Protein AF-K2H0X4-F1 (afdb_monomer_lite)

pLDDT: mean 71.3, std 12.75, range [41.62, 91.06]

Secondary structure (DSSP, 8-state):
------------TTSHHHHHHHHHHHHHHHHHHHHHHHHHHHHHHHHHHHHHHHHHHHHHHHS--TT--S---SS--PPPHHHHHHHHHHTTSS-HHHHHHHHHHHHHHHHHHHHHHHHHHHHHHHHTTTT-HHHHHHHHHHHHHHHHHHHHHHHHHHHHHHHHHHTT-

Sequence (169 aa):
MRFGKDQKLKGNNHLQYNSSCIGIIKLVNRTINHLDNMKRFINFILFAAVGYLSIFAQAFAEVKWDIISADPMWLPTFWTKKEVINWLIQFDRKNSHWFLVKAISEGIKYVWLLAVLSLTIWWIMYMTSYWTDDKTKKAKNVILYSIIWVVISIGAFALVEIVNNINLN

Structure (mmCIF, N/CA/C/O backbone):
data_AF-K2H0X4-F1
#
_entry.id   AF-K2H0X4-F1
#
loop_
_atom_site.group_PDB
_atom_site.id
_atom_site.type_symbol
_atom_site.label_atom_id
_atom_site.label_alt_id
_atom_site.label_comp_id
_atom_site.label_asym_id
_atom_site.label_entity_id
_atom_site.label_seq_id
_atom_site.pdbx_PDB_ins_code
_atom_site.Cartn_x
_atom_site.Cartn_y
_atom_site.Cartn_z
_atom_site.occupancy
_atom_site.B_iso_or_equiv
_atom_site.auth_seq_id
_atom_site.auth_comp_id
_atom_site.auth_asym_id
_atom_site.auth_atom_id
_atom_site.pdbx_PDB_model_num
ATOM 1 N N . MET A 1 1 ? -79.476 46.928 -28.775 1.00 42.66 1 MET A N 1
ATOM 2 C CA . MET A 1 1 ? -78.126 47.349 -28.341 1.00 42.66 1 MET A CA 1
ATOM 3 C C . MET A 1 1 ? -77.720 46.522 -27.125 1.00 42.66 1 MET A C 1
ATOM 5 O O . MET A 1 1 ? -78.261 46.739 -26.051 1.00 42.66 1 MET A O 1
ATOM 9 N N . ARG A 1 2 ? -76.842 45.526 -27.291 1.00 43.47 2 ARG A N 1
ATOM 10 C CA . ARG A 1 2 ? -76.171 44.826 -26.183 1.00 43.47 2 ARG A CA 1
ATOM 11 C C . ARG A 1 2 ? -74.673 44.984 -26.404 1.00 43.47 2 ARG A C 1
ATOM 13 O O . ARG A 1 2 ? -74.100 44.308 -27.245 1.00 43.47 2 ARG A O 1
ATOM 20 N N . PHE A 1 3 ? -74.087 45.927 -25.681 1.00 63.75 3 PHE A N 1
ATOM 21 C CA . PHE A 1 3 ? -72.647 46.042 -25.496 1.00 63.75 3 PHE A CA 1
ATOM 22 C C . PHE A 1 3 ? -72.321 45.390 -24.159 1.00 63.75 3 PHE A C 1
ATOM 24 O O . PHE A 1 3 ? -72.926 45.752 -23.149 1.00 63.75 3 PHE A O 1
ATOM 31 N N . GLY A 1 4 ? -71.384 44.445 -24.123 1.00 59.50 4 GLY A N 1
ATOM 32 C CA . GLY A 1 4 ? -70.971 43.917 -22.832 1.00 59.50 4 GLY A CA 1
ATOM 33 C C . GLY A 1 4 ? -69.967 42.776 -22.838 1.00 59.50 4 GLY A C 1
ATOM 34 O O . GLY A 1 4 ? -70.367 41.633 -22.682 1.00 59.50 4 GLY A O 1
ATOM 35 N N . LYS A 1 5 ? -68.690 43.177 -22.781 1.00 55.38 5 LYS A N 1
ATOM 36 C CA . LYS A 1 5 ? -67.618 42.578 -21.963 1.00 55.38 5 LYS A CA 1
ATOM 37 C C . LYS A 1 5 ? -66.870 41.361 -22.524 1.00 55.38 5 LYS A C 1
ATOM 39 O O . LYS A 1 5 ? -66.923 40.281 -21.950 1.00 55.38 5 LYS A O 1
ATOM 44 N N . ASP A 1 6 ? -65.988 41.641 -23.483 1.00 58.34 6 ASP A N 1
ATOM 45 C CA . ASP A 1 6 ? -64.827 40.805 -23.813 1.00 58.34 6 ASP A CA 1
ATOM 46 C C . ASP A 1 6 ? -63.525 41.514 -23.403 1.00 58.34 6 ASP A C 1
ATOM 48 O O . ASP A 1 6 ? -62.888 42.207 -24.191 1.00 58.34 6 ASP A O 1
ATOM 52 N N . GLN A 1 7 ? -63.127 41.374 -22.139 1.00 57.19 7 GLN A N 1
ATOM 53 C CA . GLN A 1 7 ? -61.772 41.693 -21.665 1.00 57.19 7 GLN A CA 1
ATOM 54 C C . GLN A 1 7 ? -61.396 40.644 -20.612 1.00 57.19 7 GLN A C 1
ATOM 56 O O . GLN A 1 7 ? -61.365 40.908 -19.410 1.00 57.19 7 GLN A O 1
ATOM 61 N N . LYS A 1 8 ? -61.184 39.404 -21.065 1.00 60.81 8 LYS A N 1
ATOM 62 C CA . LYS A 1 8 ? -60.672 38.314 -20.231 1.00 60.81 8 LYS A CA 1
ATOM 63 C C . LYS A 1 8 ? -59.237 38.004 -20.656 1.00 60.81 8 LYS A C 1
ATOM 65 O O . LYS A 1 8 ? -58.984 37.707 -21.816 1.00 60.81 8 LYS A O 1
ATOM 70 N N . LEU A 1 9 ? -58.362 37.971 -19.651 1.00 58.97 9 LEU A N 1
ATOM 71 C CA . LEU A 1 9 ? -57.078 37.262 -19.619 1.00 58.97 9 LEU A CA 1
ATOM 72 C C . LEU A 1 9 ? -55.904 37.930 -20.347 1.00 58.97 9 LEU A C 1
ATOM 74 O O . LEU A 1 9 ? -55.438 37.473 -21.386 1.00 58.97 9 LEU A O 1
ATOM 78 N N . LYS A 1 10 ? -55.307 38.932 -19.697 1.00 57.97 10 LYS A N 1
ATOM 79 C CA . LYS A 1 10 ? -53.889 39.237 -19.907 1.00 57.97 10 LYS A CA 1
ATOM 80 C C . LYS A 1 10 ? -53.233 39.609 -18.581 1.00 57.97 10 LYS A C 1
ATOM 82 O O . LYS A 1 10 ? -53.158 40.774 -18.219 1.00 57.97 10 LYS A O 1
ATOM 87 N N . GLY A 1 11 ? -52.787 38.607 -17.830 1.00 64.44 11 GLY A N 1
ATOM 88 C CA . GLY A 1 11 ? -52.009 38.860 -16.621 1.00 64.44 11 GLY A CA 1
ATOM 89 C C . GLY A 1 11 ? -51.785 37.615 -15.780 1.00 64.44 11 GLY A C 1
ATOM 90 O O . GLY A 1 11 ? -52.674 37.254 -15.021 1.00 64.44 11 GLY A O 1
ATOM 91 N N . ASN A 1 12 ? -50.617 36.976 -15.944 1.00 60.25 12 ASN A N 1
ATOM 92 C CA . ASN A 1 12 ? -49.742 36.499 -14.848 1.00 60.25 12 ASN A CA 1
ATOM 93 C C . ASN A 1 12 ? -48.643 35.494 -15.261 1.00 60.25 12 ASN A C 1
ATOM 95 O O . ASN A 1 12 ? -48.219 34.663 -14.464 1.00 60.25 12 ASN A O 1
ATOM 99 N N . ASN A 1 13 ? -48.074 35.602 -16.464 1.00 56.62 13 ASN A N 1
ATOM 100 C CA . ASN A 1 13 ? -46.967 34.715 -16.861 1.00 56.62 13 ASN A CA 1
ATOM 101 C C . ASN A 1 13 ? -45.606 35.121 -16.246 1.00 56.62 13 ASN A C 1
ATOM 103 O O . ASN A 1 13 ? -44.640 34.371 -16.337 1.00 56.62 13 ASN A O 1
ATOM 107 N N . HIS A 1 14 ? -45.510 36.283 -15.586 1.00 56.03 14 HIS A N 1
ATOM 108 C CA . HIS A 1 14 ? -44.249 36.779 -15.015 1.00 56.03 14 HIS A CA 1
ATOM 109 C C . HIS A 1 14 ? -43.891 36.194 -13.638 1.00 56.03 14 HIS A C 1
ATOM 111 O O . HIS A 1 14 ? -42.733 36.274 -13.236 1.00 56.03 14 HIS A O 1
ATOM 117 N N . LEU A 1 15 ? -44.835 35.572 -12.921 1.00 55.59 15 LEU A N 1
ATOM 118 C CA . LEU A 1 15 ? -44.575 35.028 -11.577 1.00 55.59 15 LEU A CA 1
ATOM 119 C C . LEU A 1 15 ? -44.040 33.588 -11.584 1.00 55.59 15 LEU A C 1
ATOM 121 O O . LEU A 1 15 ? -43.454 33.152 -10.595 1.00 55.59 15 LEU A O 1
ATOM 125 N N . GLN A 1 16 ? -44.172 32.856 -12.695 1.00 57.22 16 GLN A N 1
ATOM 126 C CA . GLN A 1 16 ? -43.725 31.461 -12.767 1.00 57.22 16 GLN A CA 1
ATOM 127 C C . GLN A 1 16 ? -42.200 31.328 -12.939 1.00 57.22 16 GLN A C 1
ATOM 129 O O . GLN A 1 16 ? -41.599 30.389 -12.419 1.00 57.22 16 GLN A O 1
ATOM 134 N N . TYR A 1 17 ? -41.549 32.307 -13.576 1.00 56.47 17 TYR A N 1
ATOM 135 C CA . TYR A 1 17 ? -40.096 32.289 -13.789 1.00 56.47 17 TYR A CA 1
ATOM 136 C C . TYR A 1 17 ? -39.285 32.487 -12.500 1.00 56.47 17 TYR A C 1
ATOM 138 O O . TYR A 1 17 ? -38.168 31.986 -12.394 1.00 56.47 17 TYR A O 1
ATOM 146 N N . ASN A 1 18 ? -39.845 33.153 -11.486 1.00 58.62 18 ASN A N 1
ATOM 147 C CA . ASN A 1 18 ? -39.096 33.478 -10.269 1.00 58.62 18 ASN A CA 1
ATOM 148 C C . ASN A 1 18 ? -38.947 32.272 -9.316 1.00 58.62 18 ASN A C 1
ATOM 150 O O . ASN A 1 18 ? -37.961 32.159 -8.592 1.00 58.62 18 ASN A O 1
ATOM 154 N N . SER A 1 19 ? -39.883 31.317 -9.354 1.00 67.31 19 SER A N 1
ATOM 155 C CA . SER A 1 19 ? -39.827 30.115 -8.506 1.00 67.31 19 SER A CA 1
ATOM 156 C C . SER A 1 19 ? -38.749 29.121 -8.962 1.00 67.31 19 SER A C 1
ATOM 158 O O . SER A 1 19 ? -38.069 28.516 -8.131 1.00 67.31 19 SER A O 1
ATOM 160 N N . SER A 1 20 ? -38.523 29.008 -10.276 1.00 72.25 20 SER A N 1
ATOM 161 C CA . SER A 1 20 ? -37.544 28.063 -10.827 1.00 72.25 20 SER A CA 1
ATOM 162 C C 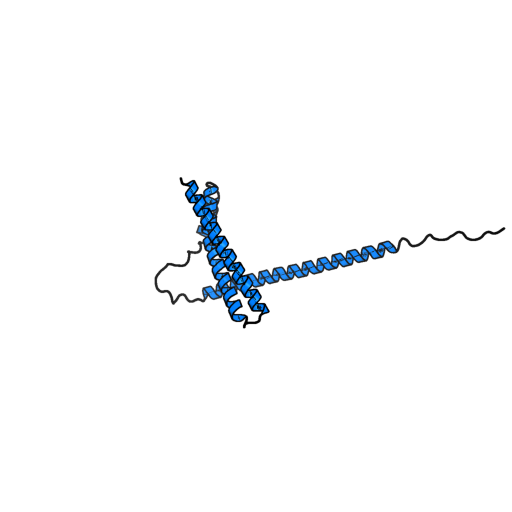. SER A 1 20 ? -36.096 28.475 -10.526 1.00 72.25 20 SER A C 1
ATOM 164 O O . SER A 1 20 ? -35.257 27.623 -10.230 1.00 72.25 20 SER A O 1
ATOM 166 N N . CYS A 1 21 ? -35.801 29.780 -10.517 1.00 74.25 21 CYS A N 1
ATOM 167 C CA . CYS A 1 21 ? -34.462 30.295 -10.207 1.00 74.25 21 CYS A CA 1
ATOM 168 C C . CYS A 1 21 ? -34.055 30.052 -8.742 1.00 74.25 21 CYS A C 1
ATOM 170 O O . CYS A 1 21 ? -32.899 29.730 -8.464 1.00 74.25 21 CYS A O 1
ATOM 172 N N . ILE A 1 22 ? -35.005 30.121 -7.802 1.00 84.69 22 ILE A N 1
ATOM 173 C CA . ILE A 1 22 ? -34.753 29.879 -6.370 1.00 84.69 22 ILE A CA 1
ATOM 174 C C . ILE A 1 22 ? -34.331 28.420 -6.116 1.00 84.69 22 ILE A C 1
ATOM 176 O O . ILE A 1 22 ? -33.467 28.157 -5.274 1.00 84.69 22 ILE A O 1
ATOM 180 N N . GLY A 1 23 ? -34.892 27.468 -6.870 1.00 86.56 23 GLY A N 1
ATOM 181 C CA . GLY A 1 23 ? -34.532 26.051 -6.770 1.00 86.56 23 GLY A CA 1
ATOM 182 C C . GLY A 1 23 ? -33.072 25.777 -7.144 1.00 86.56 23 GLY A C 1
ATOM 183 O O . GLY A 1 23 ? -32.372 25.067 -6.418 1.00 86.56 23 GLY A O 1
ATOM 184 N N . ILE A 1 24 ? -32.592 26.394 -8.228 1.00 84.69 24 ILE A N 1
ATOM 185 C CA . ILE A 1 24 ? -31.220 26.210 -8.725 1.00 84.69 24 ILE A CA 1
ATOM 186 C C . ILE A 1 24 ? -30.206 26.796 -7.735 1.00 84.69 24 ILE A C 1
ATOM 188 O O . ILE A 1 24 ? -29.233 26.126 -7.389 1.00 84.69 24 ILE A O 1
ATOM 192 N N . ILE A 1 25 ? -30.469 27.991 -7.194 1.00 88.19 25 ILE A N 1
ATOM 193 C CA . ILE A 1 25 ? -29.590 28.634 -6.200 1.00 88.19 25 ILE A CA 1
ATOM 194 C C . ILE A 1 25 ? -29.451 27.760 -4.944 1.00 88.19 25 ILE A C 1
ATOM 196 O O . ILE A 1 25 ? -28.348 27.577 -4.423 1.00 88.19 25 ILE A O 1
ATOM 200 N N . LYS A 1 26 ? -30.550 27.151 -4.479 1.00 88.31 26 LYS A N 1
ATOM 201 C CA . LYS A 1 26 ? -30.529 26.258 -3.310 1.00 88.31 26 LYS A CA 1
ATOM 202 C C . LYS A 1 26 ? -29.743 24.968 -3.573 1.00 88.31 26 LYS A C 1
ATOM 204 O O . LYS A 1 26 ? -29.099 24.456 -2.655 1.00 88.31 26 LYS A O 1
ATOM 209 N N . LEU A 1 27 ? -29.775 24.454 -4.804 1.00 85.44 27 LEU A N 1
ATOM 210 C CA . LEU A 1 27 ? -29.023 23.262 -5.199 1.00 85.44 27 LEU A CA 1
ATOM 211 C C . LEU A 1 27 ? -27.513 23.544 -5.270 1.00 85.44 27 LEU A C 1
ATOM 213 O O . LEU A 1 27 ? -26.726 22.765 -4.735 1.00 85.44 27 LEU A O 1
ATOM 217 N N . VAL A 1 28 ? -27.124 24.686 -5.847 1.00 91.06 28 VAL A N 1
ATOM 218 C CA . VAL A 1 28 ? -25.719 25.128 -5.937 1.00 91.06 28 VAL A CA 1
ATOM 219 C C . VAL A 1 28 ? -25.130 25.392 -4.550 1.00 91.06 28 VAL A C 1
ATOM 221 O O . VAL A 1 28 ? -24.017 24.968 -4.250 1.00 91.06 28 VAL A O 1
ATOM 224 N N . ASN A 1 29 ? -25.891 26.018 -3.650 1.00 88.38 29 ASN A N 1
ATOM 225 C CA . ASN A 1 29 ? -25.401 26.259 -2.293 1.00 88.38 29 ASN A CA 1
ATOM 226 C C . ASN A 1 29 ? -25.188 24.944 -1.509 1.00 88.38 29 ASN A C 1
ATOM 228 O O . ASN A 1 29 ? -24.282 24.829 -0.684 1.00 88.38 29 ASN A O 1
ATOM 232 N N . ARG A 1 30 ? -25.987 23.906 -1.801 1.00 87.62 30 ARG A N 1
ATOM 233 C CA . ARG A 1 30 ? -25.825 22.577 -1.194 1.00 87.62 30 ARG A CA 1
ATOM 234 C C . ARG A 1 30 ? -24.552 21.870 -1.674 1.00 87.62 30 ARG A C 1
ATOM 236 O O . ARG A 1 30 ? -23.897 21.219 -0.862 1.00 87.62 30 ARG A O 1
ATOM 243 N N . THR A 1 31 ? -24.188 21.985 -2.952 1.00 85.50 31 THR A N 1
ATOM 244 C CA . THR A 1 31 ? -22.954 21.374 -3.477 1.00 85.50 31 THR A CA 1
ATOM 245 C C . THR A 1 31 ? -21.698 22.080 -2.974 1.00 85.50 31 THR A C 1
ATOM 247 O O . THR A 1 31 ? -20.728 21.399 -2.642 1.00 85.50 31 THR A O 1
ATOM 250 N N . ILE A 1 32 ? -21.728 23.408 -2.821 1.00 88.69 32 ILE A N 1
ATOM 251 C CA . ILE A 1 32 ? -20.607 24.178 -2.251 1.00 88.69 32 ILE A CA 1
ATOM 252 C C . ILE A 1 32 ? -20.322 23.743 -0.805 1.00 88.69 32 ILE A C 1
ATOM 254 O O . ILE A 1 32 ? -19.181 23.415 -0.478 1.00 88.69 32 ILE A O 1
ATOM 258 N N . ASN A 1 33 ? -21.358 23.610 0.032 1.00 86.81 33 ASN A N 1
ATOM 259 C CA . ASN A 1 33 ? -21.189 23.130 1.409 1.00 86.81 33 ASN A CA 1
ATOM 260 C C . ASN A 1 33 ? -20.620 21.700 1.486 1.00 86.81 33 ASN A C 1
ATOM 262 O O . ASN A 1 33 ? -19.856 21.382 2.400 1.00 86.81 33 ASN A O 1
ATOM 266 N N . HIS A 1 34 ? -20.957 20.829 0.530 1.00 83.62 34 HIS A N 1
ATOM 267 C CA . HIS A 1 34 ? -20.379 19.483 0.466 1.00 83.62 34 HIS A CA 1
ATOM 268 C C . HIS A 1 34 ? -18.886 19.502 0.124 1.00 83.62 34 HIS A C 1
ATOM 270 O O . HIS A 1 34 ? -18.114 18.728 0.694 1.00 83.62 34 HIS A O 1
ATOM 276 N N . LEU A 1 35 ? -18.473 20.397 -0.773 1.00 85.44 35 LEU A N 1
ATOM 277 C CA . LEU A 1 35 ? -17.076 20.558 -1.174 1.00 85.44 35 LEU A CA 1
ATOM 278 C C . LEU A 1 35 ? -16.192 21.044 -0.020 1.00 85.44 35 LEU A C 1
ATOM 280 O O . LEU A 1 35 ? -15.092 20.519 0.167 1.00 85.44 35 LEU A O 1
ATOM 284 N N . ASP A 1 36 ? -16.680 21.975 0.798 1.00 85.62 36 ASP A N 1
ATOM 285 C CA . ASP A 1 36 ? -15.928 22.467 1.957 1.00 85.62 36 ASP A CA 1
ATOM 286 C C . ASP A 1 36 ? -15.774 21.410 3.057 1.00 85.62 36 ASP A C 1
ATOM 288 O O . ASP A 1 36 ? -14.693 21.273 3.643 1.00 85.62 36 ASP A O 1
ATOM 292 N N . ASN A 1 37 ? -16.801 20.585 3.281 1.00 82.56 37 ASN A N 1
ATOM 293 C CA . ASN A 1 37 ? -16.688 19.447 4.193 1.00 82.56 37 ASN A CA 1
ATOM 294 C C . ASN A 1 37 ? -15.681 18.400 3.694 1.00 82.56 37 ASN A C 1
ATOM 296 O O . ASN A 1 37 ? -14.914 17.863 4.496 1.00 82.56 37 ASN A O 1
ATOM 300 N N . MET A 1 38 ? -15.614 18.147 2.382 1.00 82.62 38 MET A N 1
ATOM 301 C CA . MET A 1 38 ? -14.617 17.226 1.822 1.00 82.62 38 MET A CA 1
ATOM 302 C C . MET A 1 38 ? -13.185 17.755 1.962 1.00 82.62 38 MET A C 1
ATOM 304 O O . MET A 1 38 ? -12.293 16.991 2.328 1.00 82.62 38 MET A O 1
ATOM 308 N N . LYS A 1 39 ? -12.949 19.057 1.759 1.00 83.25 39 LYS A N 1
ATOM 309 C CA . LYS A 1 39 ? -11.615 19.656 1.960 1.00 83.25 39 LYS A CA 1
ATOM 310 C C . LYS A 1 39 ? -11.130 19.523 3.404 1.00 83.25 39 LYS A C 1
ATOM 312 O O . LYS A 1 39 ? -9.972 19.175 3.633 1.00 83.25 39 LYS A O 1
ATOM 317 N N . ARG A 1 40 ? -12.014 19.748 4.383 1.00 79.75 40 ARG A N 1
ATOM 318 C CA . ARG A 1 40 ? -11.689 19.553 5.808 1.00 79.75 40 ARG A CA 1
ATOM 319 C C . ARG A 1 40 ? -11.332 18.100 6.117 1.00 79.75 40 ARG A C 1
ATOM 321 O O . ARG A 1 40 ? -10.378 17.857 6.849 1.00 79.75 40 ARG A O 1
ATOM 328 N N . PHE A 1 41 ? -12.047 17.149 5.520 1.00 81.75 41 PHE A N 1
ATOM 329 C CA . PHE A 1 41 ? -11.778 15.723 5.700 1.00 81.75 41 PHE A CA 1
ATOM 330 C C . PHE A 1 41 ? -10.428 15.297 5.101 1.00 81.75 41 PHE A C 1
ATOM 332 O O . PHE A 1 41 ? -9.669 14.572 5.741 1.00 81.75 41 PHE A O 1
ATOM 339 N N . ILE A 1 42 ? -10.080 15.804 3.914 1.00 78.69 42 ILE A N 1
ATOM 340 C CA . ILE A 1 42 ? -8.783 15.535 3.271 1.00 78.69 42 ILE A CA 1
ATOM 341 C C . ILE A 1 42 ? -7.628 16.080 4.118 1.00 78.69 42 ILE A C 1
ATOM 343 O O . ILE A 1 42 ? -6.662 15.363 4.374 1.00 78.69 42 ILE A O 1
ATOM 347 N N . ASN A 1 43 ? -7.747 17.316 4.608 1.00 75.12 43 ASN A N 1
ATOM 348 C CA . ASN A 1 43 ? -6.723 17.906 5.470 1.00 75.12 43 ASN A CA 1
ATOM 349 C C . ASN A 1 43 ? -6.573 17.139 6.791 1.00 75.12 43 ASN A C 1
ATOM 351 O O . ASN A 1 43 ? -5.456 16.987 7.279 1.00 75.12 43 ASN A O 1
ATOM 355 N N . PHE A 1 44 ? -7.667 16.603 7.339 1.00 83.56 44 PHE A N 1
ATOM 356 C CA . PHE A 1 44 ? -7.626 15.760 8.533 1.00 83.56 44 PHE A CA 1
ATOM 357 C C . PHE A 1 44 ? -6.861 14.449 8.292 1.00 83.56 44 PHE A C 1
ATOM 359 O O . PHE A 1 44 ? -6.014 14.082 9.103 1.00 83.56 44 PHE A O 1
ATOM 366 N N . ILE A 1 45 ? -7.098 13.775 7.160 1.00 73.88 45 ILE A N 1
ATOM 367 C CA . ILE A 1 45 ? -6.362 12.553 6.792 1.00 73.88 45 ILE A CA 1
ATOM 368 C C . ILE A 1 45 ? -4.871 12.847 6.600 1.00 73.88 45 ILE A C 1
ATOM 370 O O . ILE A 1 45 ? -4.034 12.093 7.092 1.00 73.88 45 ILE A O 1
ATOM 374 N N . LEU A 1 46 ? -4.532 13.949 5.927 1.00 74.62 46 LEU A N 1
ATOM 375 C CA . LEU A 1 46 ? -3.141 14.368 5.736 1.00 74.62 46 LEU A CA 1
ATOM 376 C C . LEU A 1 46 ? -2.440 14.633 7.075 1.00 74.62 46 LEU A C 1
ATOM 378 O O . LEU A 1 46 ? -1.344 14.124 7.298 1.00 74.62 46 LEU A O 1
ATOM 382 N N . PHE A 1 47 ? -3.085 15.357 7.993 1.00 78.06 47 PHE A N 1
ATOM 383 C CA . PHE A 1 47 ? -2.537 15.603 9.329 1.00 78.06 47 PHE A CA 1
ATOM 384 C C . PHE A 1 47 ? -2.385 14.321 10.151 1.00 78.06 47 PHE A C 1
ATOM 386 O O . PHE A 1 47 ? -1.359 14.139 10.806 1.00 78.06 47 PHE A O 1
ATOM 393 N N . ALA A 1 48 ? -3.362 13.414 10.086 1.00 69.94 48 ALA A N 1
ATOM 394 C CA . ALA A 1 48 ? -3.269 12.119 10.748 1.00 69.94 48 ALA A CA 1
ATOM 395 C C . ALA A 1 48 ? -2.103 11.291 10.186 1.00 69.94 48 ALA A C 1
ATOM 397 O O . ALA A 1 48 ? -1.336 10.728 10.959 1.00 69.94 48 ALA A O 1
ATOM 398 N N . ALA A 1 49 ? -1.910 11.269 8.865 1.00 66.94 49 ALA A N 1
ATOM 399 C CA . ALA A 1 49 ? -0.808 10.549 8.232 1.00 66.94 49 ALA A CA 1
ATOM 400 C C . ALA A 1 49 ? 0.568 11.112 8.633 1.00 66.94 49 ALA A C 1
ATOM 402 O O . ALA A 1 49 ? 1.463 10.338 8.972 1.00 66.94 49 ALA A O 1
ATOM 403 N N . VAL A 1 50 ? 0.732 12.441 8.656 1.00 70.94 50 VAL A N 1
ATOM 404 C CA . VAL A 1 50 ? 1.990 13.079 9.090 1.00 70.94 50 VAL A CA 1
ATOM 405 C C . VAL A 1 50 ? 2.248 12.842 10.582 1.00 70.94 50 VAL A C 1
ATOM 407 O O . VAL A 1 50 ? 3.372 12.508 10.952 1.00 70.94 50 VAL A O 1
ATOM 410 N N . GLY A 1 51 ? 1.220 12.943 11.431 1.00 71.31 51 GLY A N 1
ATOM 411 C CA . GLY A 1 51 ? 1.343 12.683 12.870 1.00 71.31 51 GLY A CA 1
ATOM 412 C C . GLY A 1 51 ? 1.662 11.219 13.197 1.00 71.31 51 GLY A C 1
ATOM 413 O O . GLY A 1 51 ? 2.507 10.938 14.047 1.00 71.31 51 GLY A O 1
ATOM 414 N N . TYR A 1 52 ? 1.048 10.271 12.481 1.00 68.88 52 TYR A N 1
ATOM 415 C CA . TYR A 1 52 ? 1.386 8.851 12.608 1.00 68.88 52 TYR A CA 1
ATOM 416 C C . TYR A 1 52 ? 2.820 8.577 12.153 1.00 68.88 52 TYR A C 1
ATOM 418 O O . TYR A 1 52 ? 3.539 7.861 12.845 1.00 68.88 52 TYR A O 1
ATOM 426 N N . LEU A 1 53 ? 3.268 9.184 11.049 1.00 60.72 53 LEU A N 1
ATOM 427 C CA . LEU A 1 53 ? 4.654 9.070 10.589 1.00 60.72 53 LEU A CA 1
ATOM 428 C C . LEU A 1 53 ? 5.660 9.646 11.595 1.00 60.72 53 LEU A C 1
ATOM 430 O O . LEU A 1 53 ? 6.730 9.066 11.761 1.00 60.72 53 LEU A O 1
ATOM 434 N N . SER A 1 54 ? 5.338 10.740 12.296 1.00 64.75 54 SER A N 1
ATOM 435 C CA . SER A 1 54 ? 6.256 11.347 13.270 1.00 64.75 54 SER A CA 1
ATOM 436 C C . SER A 1 54 ? 6.381 10.542 14.564 1.00 64.75 54 SER A C 1
ATOM 438 O O . SER A 1 54 ? 7.492 10.358 15.056 1.00 64.75 54 SER A O 1
ATOM 440 N N . ILE A 1 55 ? 5.267 10.025 15.098 1.00 63.66 55 ILE A N 1
ATOM 441 C CA . ILE A 1 55 ? 5.286 9.149 16.284 1.00 63.66 55 ILE A CA 1
ATOM 442 C C . ILE A 1 55 ? 5.979 7.828 15.935 1.00 63.66 55 ILE A C 1
ATOM 444 O O . ILE A 1 55 ? 6.762 7.309 16.723 1.00 63.66 55 ILE A O 1
ATOM 448 N N . PHE A 1 56 ? 5.755 7.315 14.723 1.00 56.56 56 PHE A N 1
ATOM 449 C CA . PHE A 1 56 ? 6.439 6.130 14.216 1.00 56.56 56 PHE A CA 1
ATOM 450 C C . PHE A 1 56 ? 7.952 6.353 14.059 1.00 56.56 56 PHE A C 1
ATOM 452 O O . PHE A 1 56 ? 8.740 5.496 14.453 1.00 56.56 56 PHE A O 1
ATOM 459 N N . ALA A 1 57 ? 8.374 7.517 13.557 1.00 53.81 57 ALA A N 1
ATOM 460 C CA . ALA A 1 57 ? 9.788 7.878 13.470 1.00 53.81 57 ALA A CA 1
ATOM 461 C C . ALA A 1 57 ? 10.452 7.981 14.854 1.00 53.81 57 ALA A C 1
ATOM 463 O O . ALA A 1 57 ? 11.585 7.536 15.015 1.00 53.81 57 ALA A O 1
ATOM 464 N N . GLN A 1 58 ? 9.747 8.514 15.859 1.00 60.09 58 GLN A N 1
ATOM 465 C CA . GLN A 1 58 ? 10.237 8.564 17.243 1.00 60.09 58 GLN A CA 1
ATOM 466 C C . GLN A 1 58 ? 10.292 7.173 17.886 1.00 60.09 58 GLN A C 1
ATOM 468 O O . GLN A 1 58 ? 11.303 6.831 18.491 1.00 60.09 58 GLN A O 1
ATOM 473 N N . ALA A 1 59 ? 9.277 6.332 17.669 1.00 54.06 59 ALA A N 1
ATOM 474 C CA . ALA A 1 59 ? 9.268 4.955 18.159 1.00 54.06 59 ALA A CA 1
ATOM 475 C C . ALA A 1 59 ? 10.426 4.123 17.580 1.00 54.06 59 ALA A C 1
ATOM 477 O O . ALA A 1 59 ? 11.009 3.321 18.296 1.00 54.06 59 ALA A O 1
ATOM 478 N N . PHE A 1 60 ? 10.811 4.339 16.316 1.00 51.59 60 PHE A N 1
ATOM 479 C CA . PHE A 1 60 ? 12.001 3.707 15.729 1.00 51.59 60 PHE A CA 1
ATOM 480 C C . PHE A 1 60 ? 13.323 4.325 16.206 1.00 51.59 60 PHE A C 1
ATOM 482 O O . PHE A 1 60 ? 14.330 3.623 16.256 1.00 51.59 60 PHE A O 1
ATOM 489 N N . ALA A 1 61 ? 13.337 5.614 16.556 1.00 54.53 61 ALA A N 1
ATOM 490 C CA . ALA A 1 61 ? 14.525 6.290 17.075 1.00 54.53 61 ALA A CA 1
ATOM 491 C C . ALA A 1 61 ? 14.837 5.915 18.537 1.00 54.53 61 ALA A C 1
ATOM 493 O O . ALA A 1 61 ? 16.003 5.904 18.923 1.00 54.53 61 ALA A O 1
ATOM 494 N N . GLU A 1 62 ? 13.816 5.589 19.335 1.00 50.03 62 GLU A N 1
ATOM 495 C CA . GLU A 1 62 ? 13.958 5.185 20.742 1.00 50.03 62 GLU A CA 1
ATOM 496 C C . GLU A 1 62 ? 14.120 3.672 20.949 1.00 50.03 62 GLU A C 1
ATOM 498 O O . GLU A 1 62 ? 14.422 3.244 22.067 1.00 50.03 62 GLU A O 1
ATOM 503 N N . VAL A 1 63 ? 13.990 2.845 19.899 1.00 44.19 63 VAL A N 1
ATOM 504 C CA . VAL A 1 63 ? 14.463 1.451 19.946 1.00 44.19 63 VAL A CA 1
ATOM 505 C C . VAL A 1 63 ? 15.983 1.489 20.098 1.00 44.19 63 VAL A C 1
ATOM 507 O O . VAL A 1 63 ? 16.746 1.600 19.141 1.00 44.19 63 VAL A O 1
ATOM 510 N N . LYS A 1 64 ? 16.413 1.460 21.359 1.00 43.88 64 LYS A N 1
ATOM 511 C CA . LYS A 1 64 ? 17.802 1.455 21.795 1.00 43.88 64 LYS A CA 1
ATOM 512 C C . LYS A 1 64 ? 18.479 0.206 21.226 1.00 43.88 64 LYS A C 1
ATOM 514 O O . LYS A 1 64 ? 18.148 -0.915 21.607 1.00 43.88 64 LYS A O 1
ATOM 519 N N . TRP A 1 65 ? 19.421 0.409 20.308 1.00 46.12 65 TRP A N 1
ATOM 520 C CA . TRP A 1 65 ? 20.162 -0.623 19.567 1.00 46.12 65 TRP A CA 1
ATOM 521 C C . TRP A 1 65 ? 21.126 -1.468 20.422 1.00 46.12 65 TRP A C 1
ATOM 523 O O . TRP A 1 65 ? 21.987 -2.162 19.890 1.00 46.12 65 TRP A O 1
ATOM 533 N N . ASP A 1 66 ? 20.972 -1.469 21.744 1.00 47.81 66 ASP A N 1
ATOM 534 C CA . ASP A 1 66 ? 21.912 -2.092 22.679 1.00 47.81 66 ASP A CA 1
ATOM 535 C C . ASP A 1 66 ? 21.857 -3.637 22.668 1.00 47.81 66 ASP A C 1
ATOM 537 O O . ASP A 1 66 ? 22.647 -4.280 23.353 1.00 47.81 66 ASP A O 1
ATOM 541 N N . ILE A 1 67 ? 20.944 -4.252 21.903 1.00 45.88 67 ILE A N 1
ATOM 542 C CA . ILE A 1 67 ? 20.751 -5.716 21.865 1.00 45.88 67 ILE A CA 1
ATOM 543 C C . ILE A 1 67 ? 21.499 -6.388 20.696 1.00 45.88 67 ILE A C 1
ATOM 545 O O . ILE A 1 67 ? 21.593 -7.611 20.660 1.00 45.88 67 ILE A O 1
ATOM 549 N N . ILE A 1 68 ? 22.089 -5.642 19.753 1.00 41.62 68 ILE A N 1
ATOM 550 C CA . ILE A 1 68 ? 22.744 -6.253 18.581 1.00 41.62 68 ILE A CA 1
ATOM 551 C C . ILE A 1 68 ? 24.218 -5.851 18.546 1.00 41.62 68 ILE A C 1
ATOM 553 O O . ILE A 1 68 ? 24.642 -4.953 17.821 1.00 41.62 68 ILE A O 1
ATOM 557 N N . SER A 1 69 ? 25.012 -6.528 19.377 1.00 52.59 69 SER A N 1
ATOM 558 C CA . SER A 1 69 ? 26.465 -6.514 19.269 1.00 52.59 69 SER A CA 1
ATOM 559 C C . SER A 1 69 ? 26.895 -7.216 17.980 1.00 52.59 69 SER A C 1
ATOM 561 O O . SER A 1 69 ? 26.606 -8.395 17.804 1.00 52.59 69 SER A O 1
ATOM 563 N N . ALA A 1 70 ? 27.629 -6.473 17.151 1.00 48.88 70 ALA A N 1
ATOM 564 C CA . ALA A 1 70 ? 28.552 -6.954 16.126 1.00 48.88 70 ALA A CA 1
ATOM 565 C C . ALA A 1 70 ? 27.985 -7.972 15.121 1.00 48.88 70 ALA A C 1
ATOM 567 O O . ALA A 1 70 ? 28.305 -9.145 15.197 1.00 48.88 70 ALA A O 1
ATOM 568 N N . ASP A 1 71 ? 27.200 -7.492 14.153 1.00 53.81 71 ASP A N 1
ATOM 569 C CA . ASP A 1 71 ? 27.452 -7.757 12.729 1.00 53.81 71 ASP A CA 1
ATOM 570 C C . ASP A 1 71 ? 26.622 -6.781 11.866 1.00 53.81 71 ASP A C 1
ATOM 572 O O . ASP A 1 71 ? 25.406 -6.674 12.043 1.00 53.81 71 ASP A O 1
ATOM 576 N N . PRO A 1 72 ? 27.236 -6.020 10.936 1.00 51.50 72 PRO A N 1
ATOM 577 C CA . PRO A 1 72 ? 26.542 -5.035 10.109 1.00 51.50 72 PRO A CA 1
ATOM 578 C C . PRO A 1 72 ? 25.803 -5.714 8.946 1.00 51.50 72 PRO A C 1
ATOM 580 O O . PRO A 1 72 ? 26.131 -5.494 7.784 1.00 51.50 72 PRO A O 1
ATOM 583 N N . MET A 1 73 ? 24.816 -6.566 9.225 1.00 64.81 73 MET A N 1
ATOM 584 C CA . MET A 1 73 ? 24.016 -7.209 8.178 1.00 64.81 73 MET A CA 1
ATOM 585 C C . MET A 1 73 ? 22.546 -7.345 8.578 1.00 64.81 73 MET A C 1
ATOM 587 O O . MET A 1 73 ? 22.174 -8.247 9.316 1.00 64.81 73 MET A O 1
ATOM 591 N N . TRP A 1 74 ? 21.712 -6.447 8.038 1.00 57.53 74 TRP A N 1
ATOM 592 C CA . TRP A 1 74 ? 20.287 -6.681 7.724 1.00 57.53 74 TRP A CA 1
ATOM 593 C C . TRP A 1 74 ? 19.683 -5.465 7.018 1.00 57.53 74 TRP A C 1
ATOM 595 O O . TRP A 1 74 ? 18.872 -5.616 6.108 1.00 57.53 74 TRP A O 1
ATOM 605 N N . LEU A 1 75 ? 20.000 -4.242 7.452 1.00 47.62 75 LEU A N 1
ATOM 606 C CA . LEU A 1 75 ? 19.302 -3.054 6.953 1.00 47.62 75 LEU A CA 1
ATOM 607 C C . LEU A 1 75 ? 19.940 -2.574 5.644 1.00 47.62 75 LEU A C 1
ATOM 609 O O . LEU A 1 75 ? 21.136 -2.274 5.651 1.00 47.62 75 LEU A O 1
ATOM 613 N N . PRO A 1 76 ? 19.187 -2.468 4.527 1.00 46.22 76 PRO A N 1
ATOM 614 C CA . PRO A 1 76 ? 19.697 -1.786 3.348 1.00 46.22 76 PRO A CA 1
ATOM 615 C C . PRO A 1 76 ? 20.070 -0.368 3.774 1.00 46.22 76 PRO A C 1
ATOM 617 O O . PRO A 1 76 ? 19.234 0.364 4.305 1.00 46.22 76 PRO A O 1
ATOM 620 N N . THR A 1 77 ? 21.336 -0.001 3.594 1.00 60.25 77 THR A N 1
ATOM 621 C CA . THR A 1 77 ? 21.838 1.340 3.880 1.00 60.25 77 THR A CA 1
ATOM 622 C C . THR A 1 77 ? 20.971 2.342 3.131 1.00 60.25 77 THR A C 1
ATOM 624 O O . THR A 1 77 ? 20.957 2.397 1.901 1.00 60.25 77 THR A O 1
ATOM 627 N N . PHE A 1 78 ? 20.169 3.095 3.881 1.00 58.16 78 PHE A N 1
ATOM 628 C CA . PHE A 1 78 ? 19.316 4.119 3.306 1.00 58.16 78 PHE A CA 1
ATOM 629 C C . PHE A 1 78 ? 20.216 5.172 2.660 1.00 58.16 78 PHE A C 1
ATOM 631 O O . PHE A 1 78 ? 21.1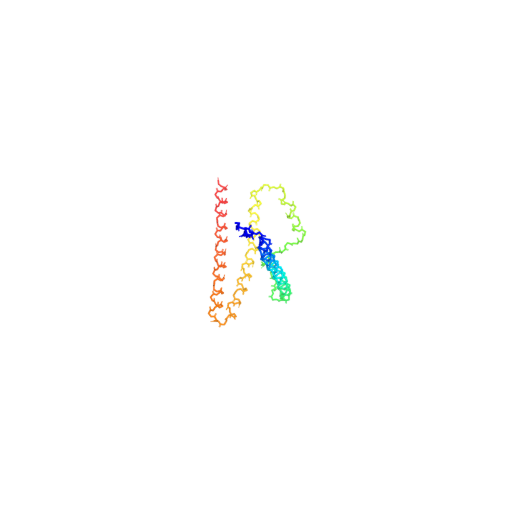25 5.700 3.299 1.00 58.16 78 PHE A O 1
ATOM 638 N N . TRP A 1 79 ? 19.973 5.426 1.375 1.00 50.09 79 TRP A N 1
ATOM 639 C CA . TRP A 1 79 ? 20.787 6.286 0.528 1.00 50.09 79 TRP A CA 1
ATOM 640 C C . TRP A 1 79 ? 21.068 7.632 1.198 1.00 50.09 79 TRP A C 1
ATOM 642 O O . TRP A 1 79 ? 20.149 8.372 1.570 1.00 50.09 79 TRP A O 1
ATOM 652 N N . THR A 1 80 ? 22.345 7.989 1.312 1.00 64.06 80 THR A N 1
ATOM 653 C CA . THR A 1 80 ? 22.709 9.339 1.743 1.00 64.06 80 THR A CA 1
ATOM 654 C C . THR A 1 80 ? 22.260 10.339 0.671 1.00 64.06 80 THR A C 1
ATOM 656 O O . THR A 1 80 ? 22.290 10.039 -0.523 1.00 64.06 80 THR A O 1
ATOM 659 N N . LYS A 1 81 ? 21.841 11.560 1.054 1.00 64.25 81 LYS A N 1
ATOM 660 C CA . LYS A 1 81 ? 21.322 12.573 0.099 1.00 64.25 81 LYS A CA 1
ATOM 661 C C . LYS A 1 81 ? 22.221 12.774 -1.133 1.00 64.25 81 LYS A C 1
ATOM 663 O O . LYS A 1 81 ? 21.717 13.051 -2.215 1.00 64.25 81 LYS A O 1
ATOM 668 N N . LYS A 1 82 ? 23.541 12.629 -0.976 1.00 69.88 82 LYS A N 1
ATOM 669 C CA . LYS A 1 82 ? 24.516 12.755 -2.068 1.00 69.88 82 LYS A CA 1
ATOM 670 C C . LYS A 1 82 ? 24.441 11.600 -3.066 1.00 69.88 82 LYS A C 1
ATOM 672 O O . LYS A 1 82 ? 24.535 11.843 -4.264 1.00 69.88 82 LYS A O 1
ATOM 677 N N . GLU A 1 83 ? 24.232 10.375 -2.599 1.00 70.94 83 GLU A N 1
ATOM 678 C CA . GLU A 1 83 ? 24.094 9.207 -3.470 1.00 70.94 83 GLU A CA 1
ATOM 679 C C . GLU A 1 83 ? 22.772 9.245 -4.243 1.00 70.94 83 GLU A C 1
ATOM 681 O O . GLU A 1 83 ? 22.766 8.929 -5.428 1.00 70.94 83 GLU A O 1
ATOM 686 N N . VAL A 1 84 ? 21.680 9.725 -3.627 1.00 66.06 84 VAL A N 1
ATOM 687 C CA . VAL A 1 84 ? 20.385 9.921 -4.314 1.00 66.06 84 VAL A CA 1
ATOM 688 C C . VAL A 1 84 ? 20.516 10.917 -5.466 1.00 66.06 84 VAL A C 1
ATOM 690 O O . VAL A 1 84 ? 20.046 10.656 -6.570 1.00 66.06 84 VAL A O 1
ATOM 693 N N . ILE A 1 85 ? 21.179 12.052 -5.229 1.00 71.88 85 ILE A N 1
ATOM 694 C CA . ILE A 1 85 ? 21.389 13.079 -6.259 1.00 71.88 85 ILE A CA 1
ATOM 695 C C . ILE A 1 85 ? 22.271 12.530 -7.386 1.00 71.88 85 ILE A C 1
ATOM 697 O O . ILE A 1 85 ? 21.969 12.732 -8.559 1.00 71.88 85 ILE A O 1
ATOM 701 N N . ASN A 1 86 ? 23.327 11.786 -7.053 1.00 72.50 86 ASN A N 1
ATOM 702 C CA . ASN A 1 86 ? 24.214 11.202 -8.057 1.00 72.50 86 ASN A CA 1
ATOM 703 C C . ASN A 1 86 ? 23.520 10.085 -8.868 1.00 72.50 86 ASN A C 1
ATOM 705 O O . ASN A 1 86 ? 23.755 9.956 -10.068 1.00 72.50 86 ASN A O 1
ATOM 709 N N . TRP A 1 87 ? 22.617 9.322 -8.240 1.00 65.00 87 TRP A N 1
ATOM 710 C CA . TRP A 1 87 ? 21.753 8.337 -8.901 1.00 65.00 87 TRP A CA 1
ATOM 711 C C . TRP A 1 87 ? 20.732 9.002 -9.838 1.00 65.00 87 TRP A C 1
ATOM 713 O O . TRP A 1 87 ? 20.592 8.567 -10.980 1.00 65.00 87 TRP A O 1
ATOM 723 N N . LEU A 1 88 ? 20.096 10.101 -9.408 1.00 63.00 88 LEU A N 1
ATOM 724 C CA . LEU A 1 88 ? 19.164 10.889 -10.229 1.00 63.00 88 LEU A CA 1
ATOM 725 C C . LEU A 1 88 ? 19.845 11.524 -11.453 1.00 63.00 88 LEU A C 1
ATOM 727 O O . LEU A 1 88 ? 19.244 11.591 -12.519 1.00 63.00 88 LEU A O 1
ATOM 731 N N . ILE A 1 89 ? 21.100 11.967 -11.332 1.00 67.44 89 ILE A N 1
ATOM 732 C CA . ILE A 1 89 ? 21.841 12.583 -12.448 1.00 67.44 89 ILE A CA 1
ATOM 733 C C . ILE A 1 89 ? 22.340 11.526 -13.451 1.00 67.44 89 ILE A C 1
ATOM 735 O O . ILE A 1 89 ? 22.378 11.781 -14.654 1.00 67.44 89 ILE A O 1
ATOM 739 N N . GLN A 1 90 ? 22.688 10.316 -12.996 1.00 65.31 90 GLN A N 1
ATOM 740 C CA . GLN A 1 90 ? 23.071 9.209 -13.890 1.00 65.31 90 GLN A CA 1
ATOM 741 C C . GLN A 1 90 ? 21.884 8.587 -14.646 1.00 65.31 90 GLN A C 1
ATOM 743 O O . GLN A 1 90 ? 22.086 7.840 -15.606 1.00 65.31 90 GLN A O 1
ATOM 748 N N . PHE A 1 91 ? 20.658 8.910 -14.240 1.00 54.97 91 PHE A N 1
ATOM 749 C CA . PHE A 1 91 ? 19.413 8.408 -14.819 1.00 54.97 91 PHE A CA 1
ATOM 750 C C . PHE A 1 91 ? 19.167 8.868 -16.262 1.00 54.97 91 PHE A C 1
ATOM 752 O O . PHE A 1 91 ? 18.509 8.171 -17.029 1.00 54.97 91 PHE A O 1
ATOM 759 N N . ASP A 1 92 ? 19.727 10.015 -16.646 1.00 58.78 92 ASP A N 1
ATOM 760 C CA . ASP A 1 92 ? 19.353 10.731 -17.871 1.00 58.78 92 ASP A CA 1
ATOM 761 C C . ASP A 1 92 ? 20.067 10.225 -19.144 1.00 58.78 92 ASP A C 1
ATOM 763 O O . ASP A 1 92 ? 19.749 10.659 -20.247 1.00 58.78 92 ASP A O 1
ATOM 767 N N . ARG A 1 93 ? 21.061 9.318 -19.045 1.00 59.75 93 ARG A N 1
ATOM 768 C CA . ARG A 1 93 ? 22.053 9.176 -20.137 1.00 59.75 93 ARG A CA 1
ATOM 769 C C . ARG A 1 93 ? 22.290 7.807 -20.795 1.00 59.75 93 ARG A C 1
ATOM 771 O O . ARG A 1 93 ? 23.134 7.757 -21.687 1.00 59.75 93 ARG A O 1
ATOM 778 N N . LYS A 1 94 ? 21.605 6.701 -20.459 1.00 55.59 94 LYS A N 1
ATOM 779 C CA . LYS A 1 94 ? 21.856 5.401 -21.143 1.00 55.59 94 LYS A CA 1
ATOM 780 C C . LYS A 1 94 ? 20.639 4.467 -21.231 1.00 55.59 94 LYS A C 1
ATOM 782 O O . LYS A 1 94 ? 20.067 4.112 -20.210 1.00 55.59 94 LYS A O 1
ATOM 787 N N . ASN A 1 95 ? 20.339 4.033 -22.464 1.00 63.03 95 ASN A N 1
ATOM 788 C CA . ASN A 1 95 ? 19.497 2.905 -22.906 1.00 63.03 95 ASN A CA 1
ATOM 789 C C . ASN A 1 95 ? 18.276 2.543 -22.032 1.00 63.03 95 ASN A C 1
ATOM 791 O O . ASN A 1 95 ? 18.382 1.869 -21.009 1.00 63.03 95 ASN A O 1
ATOM 795 N N . SER A 1 96 ? 17.094 2.901 -22.545 1.00 64.75 96 SER A N 1
ATOM 796 C CA . SER A 1 96 ? 15.762 2.774 -21.927 1.00 64.75 96 SER A CA 1
ATOM 797 C C . SER A 1 96 ? 15.425 1.398 -21.312 1.00 64.75 96 SER A C 1
ATOM 799 O O . SER A 1 96 ? 14.748 1.338 -20.288 1.00 64.75 96 SER A O 1
ATOM 801 N N . HIS A 1 97 ? 15.936 0.288 -21.857 1.00 63.69 97 HIS A N 1
ATOM 802 C CA . HIS A 1 97 ? 15.608 -1.059 -21.365 1.00 63.69 97 HIS A CA 1
ATOM 803 C C . HIS A 1 97 ? 16.273 -1.418 -20.025 1.00 63.69 97 HIS A C 1
ATOM 805 O O . HIS A 1 97 ? 15.668 -2.102 -19.203 1.00 63.69 97 HIS A O 1
ATOM 811 N N . TRP A 1 98 ? 17.487 -0.925 -19.761 1.00 70.19 98 TRP A N 1
ATOM 812 C CA . TRP A 1 98 ? 18.190 -1.198 -18.497 1.00 70.19 98 TRP A CA 1
ATOM 813 C C . TRP A 1 98 ? 17.578 -0.416 -17.321 1.00 70.19 98 TRP A C 1
ATOM 815 O O . TRP A 1 98 ? 17.622 -0.858 -16.171 1.00 70.19 98 TRP A O 1
ATOM 825 N N . PHE A 1 99 ? 16.961 0.730 -17.627 1.00 69.94 99 PHE A N 1
ATOM 826 C CA . PHE A 1 99 ? 16.305 1.599 -16.658 1.00 69.94 99 PHE A CA 1
ATOM 827 C C . PHE A 1 99 ? 15.096 0.911 -16.004 1.00 69.94 99 PHE A C 1
ATOM 829 O O . PHE A 1 99 ? 14.982 0.929 -14.779 1.00 69.94 99 PHE A O 1
ATOM 836 N N . LEU A 1 100 ? 14.247 0.242 -16.793 1.00 72.00 100 LEU A N 1
ATOM 837 C CA . LEU A 1 100 ? 13.069 -0.469 -16.280 1.00 72.00 100 LEU A CA 1
ATOM 838 C C . LEU A 1 100 ? 13.449 -1.563 -15.278 1.00 72.00 100 LEU A C 1
ATOM 840 O O . LEU A 1 100 ? 12.892 -1.616 -14.185 1.00 72.00 100 LEU A O 1
ATOM 844 N N . VAL A 1 101 ? 14.440 -2.392 -15.611 1.00 73.06 101 VAL A N 1
ATOM 845 C CA . VAL A 1 101 ? 14.878 -3.495 -14.741 1.00 73.06 101 VAL A CA 1
ATOM 846 C C . VAL A 1 101 ? 15.438 -2.964 -13.421 1.00 73.06 101 VAL A C 1
ATOM 848 O O . VAL A 1 101 ? 15.122 -3.484 -12.349 1.00 73.06 101 VAL A O 1
ATOM 851 N N . LYS A 1 102 ? 16.225 -1.883 -13.476 1.00 75.69 102 LYS A N 1
ATOM 852 C CA . LYS A 1 102 ? 16.807 -1.275 -12.278 1.00 75.69 102 LYS A CA 1
ATOM 853 C C . LYS A 1 102 ? 15.751 -0.598 -11.403 1.00 75.69 102 LYS A C 1
ATOM 855 O O . LYS A 1 102 ? 15.761 -0.795 -10.192 1.00 75.69 102 LYS A O 1
ATOM 860 N N . ALA A 1 103 ? 14.805 0.126 -12.003 1.00 76.06 103 ALA A N 1
ATOM 861 C CA . ALA A 1 103 ? 13.696 0.749 -11.283 1.00 76.06 103 ALA A CA 1
ATOM 862 C C . ALA A 1 103 ? 12.798 -0.289 -10.590 1.00 76.06 103 ALA A C 1
ATOM 864 O O . ALA A 1 103 ? 12.400 -0.085 -9.443 1.00 76.06 103 ALA A O 1
ATOM 865 N N . ILE A 1 104 ? 12.528 -1.420 -11.250 1.00 75.69 104 ILE A N 1
ATOM 866 C CA . ILE A 1 104 ? 11.768 -2.536 -10.668 1.00 75.69 104 ILE A CA 1
ATOM 867 C C . ILE A 1 104 ? 12.538 -3.146 -9.488 1.00 75.69 104 ILE A C 1
ATOM 869 O O . ILE A 1 104 ? 11.970 -3.315 -8.411 1.00 75.69 104 ILE A O 1
ATOM 873 N N . SER A 1 105 ? 13.837 -3.412 -9.657 1.00 73.75 105 SER A N 1
ATOM 874 C CA . SER A 1 105 ? 14.689 -3.986 -8.606 1.00 73.75 105 SER A CA 1
ATOM 875 C C . SER A 1 105 ? 14.792 -3.089 -7.365 1.00 73.75 105 SER A C 1
ATOM 877 O O . SER A 1 105 ? 14.624 -3.556 -6.235 1.00 73.75 105 SER A O 1
ATOM 879 N N . GLU A 1 106 ? 14.997 -1.782 -7.552 1.00 78.19 106 GLU A N 1
ATOM 880 C CA . GLU A 1 106 ? 15.019 -0.825 -6.441 1.00 78.19 106 GLU A CA 1
ATOM 881 C C . GLU A 1 106 ? 13.628 -0.686 -5.794 1.00 78.19 106 GLU A C 1
ATOM 883 O O . GLU A 1 106 ? 13.522 -0.641 -4.568 1.00 78.19 106 GLU A O 1
ATOM 888 N N . GLY A 1 107 ? 12.556 -0.675 -6.595 1.00 75.81 107 GLY A N 1
ATOM 889 C CA . GLY A 1 107 ? 11.174 -0.558 -6.122 1.00 75.81 107 GLY A CA 1
ATOM 890 C C . GLY A 1 107 ? 10.729 -1.721 -5.233 1.00 75.81 107 GLY A C 1
ATOM 891 O O . GLY A 1 107 ? 10.062 -1.501 -4.220 1.00 75.81 107 GLY A O 1
ATOM 892 N N . ILE A 1 108 ? 11.151 -2.949 -5.544 1.00 74.06 108 ILE A N 1
ATOM 893 C CA . ILE A 1 108 ? 10.789 -4.159 -4.784 1.00 74.06 108 ILE A CA 1
ATOM 894 C C . ILE A 1 108 ? 11.248 -4.087 -3.326 1.00 74.06 108 ILE A C 1
ATOM 896 O O . ILE A 1 108 ? 10.504 -4.501 -2.433 1.00 74.06 108 ILE A O 1
ATOM 900 N N . LYS A 1 109 ? 12.424 -3.504 -3.061 1.00 75.75 109 LYS A N 1
ATOM 901 C CA . LYS A 1 109 ? 12.944 -3.332 -1.693 1.00 75.75 109 LYS A CA 1
ATOM 902 C C . LYS A 1 109 ? 11.975 -2.511 -0.832 1.00 75.75 109 LYS A C 1
ATOM 904 O O . LYS A 1 109 ? 11.723 -2.854 0.321 1.00 75.75 109 LYS A O 1
ATOM 909 N N . TYR A 1 110 ? 11.388 -1.461 -1.409 1.00 78.50 110 TYR A N 1
ATOM 910 C CA . TYR A 1 110 ? 10.406 -0.619 -0.725 1.00 78.50 110 TYR A CA 1
ATOM 911 C C . TYR A 1 110 ? 9.043 -1.300 -0.596 1.00 78.50 110 TYR A C 1
ATOM 913 O O . TYR A 1 110 ? 8.425 -1.213 0.465 1.00 78.50 110 TYR A O 1
ATOM 921 N N . VAL A 1 111 ? 8.587 -2.005 -1.637 1.00 80.44 111 VAL A N 1
ATOM 922 C CA . VAL A 1 111 ? 7.309 -2.739 -1.615 1.00 80.44 111 VAL A CA 1
ATOM 923 C C . VAL A 1 111 ? 7.311 -3.801 -0.519 1.00 80.44 111 VAL A C 1
ATOM 925 O O . VAL A 1 111 ? 6.332 -3.914 0.217 1.00 80.44 111 VAL A O 1
ATOM 928 N N . TRP A 1 112 ? 8.416 -4.533 -0.358 1.00 78.75 112 TRP A N 1
ATOM 929 C CA . TRP A 1 112 ? 8.541 -5.544 0.690 1.00 78.75 112 TRP A CA 1
ATOM 930 C C . TRP A 1 112 ? 8.448 -4.929 2.092 1.00 78.75 112 TRP A C 1
ATOM 932 O O . TRP A 1 112 ? 7.672 -5.402 2.922 1.00 78.75 112 TRP A O 1
ATOM 942 N N . LEU A 1 113 ? 9.156 -3.819 2.332 1.00 82.81 113 LEU A N 1
ATOM 943 C CA . LEU A 1 113 ? 9.096 -3.102 3.608 1.00 82.81 113 LEU A CA 1
ATOM 944 C C . LEU A 1 113 ? 7.667 -2.620 3.918 1.00 82.81 113 LEU A C 1
ATOM 946 O O . LEU A 1 113 ? 7.159 -2.863 5.011 1.00 82.81 113 LEU A O 1
ATOM 950 N N . LEU A 1 114 ? 7.000 -1.986 2.947 1.00 80.69 114 LEU A N 1
ATOM 951 C CA . LEU A 1 114 ? 5.613 -1.516 3.062 1.00 80.69 114 LEU A CA 1
ATOM 952 C C . LEU A 1 114 ? 4.625 -2.661 3.322 1.00 80.69 114 LEU A C 1
ATOM 954 O O . LEU A 1 114 ? 3.699 -2.500 4.121 1.00 80.69 114 LEU A O 1
ATOM 958 N N . ALA A 1 115 ? 4.829 -3.814 2.683 1.00 79.06 115 ALA A N 1
ATOM 959 C CA . ALA A 1 115 ? 3.995 -4.994 2.874 1.00 79.06 115 ALA A CA 1
ATOM 960 C C . ALA A 1 115 ? 4.085 -5.515 4.315 1.00 79.06 115 ALA A C 1
ATOM 962 O O . ALA A 1 115 ? 3.050 -5.712 4.954 1.00 79.06 115 ALA A O 1
ATOM 963 N N . VAL A 1 116 ? 5.299 -5.665 4.856 1.00 81.56 116 VAL A N 1
ATOM 964 C CA . VAL A 1 116 ? 5.516 -6.116 6.244 1.00 81.56 116 VAL A CA 1
ATOM 965 C C . VAL A 1 116 ? 4.910 -5.128 7.250 1.00 81.56 116 VAL A C 1
ATOM 967 O O . VAL A 1 116 ? 4.264 -5.533 8.221 1.00 81.56 116 VAL A O 1
ATOM 970 N N . LEU A 1 117 ? 5.055 -3.827 6.995 1.00 83.50 117 LEU A N 1
ATOM 971 C CA . LEU A 1 117 ? 4.534 -2.759 7.853 1.00 83.50 117 LEU A CA 1
ATOM 972 C C . LEU A 1 117 ? 3.001 -2.758 7.896 1.00 83.50 117 LEU A C 1
ATOM 974 O O . LEU A 1 117 ? 2.403 -2.766 8.974 1.00 83.50 117 LEU A O 1
ATOM 978 N N . SER A 1 118 ? 2.364 -2.818 6.723 1.00 77.25 118 SER A N 1
ATOM 979 C CA . SER A 1 118 ? 0.908 -2.927 6.604 1.00 77.25 118 SER A CA 1
ATOM 980 C C . SER A 1 118 ? 0.399 -4.186 7.308 1.00 77.25 118 SER A C 1
ATOM 982 O O . SER A 1 118 ? -0.522 -4.116 8.123 1.00 77.25 118 SER A O 1
ATOM 984 N N . LEU A 1 119 ? 1.045 -5.330 7.073 1.00 83.19 119 LEU A N 1
ATOM 985 C CA . LEU A 1 119 ? 0.639 -6.605 7.657 1.00 83.19 119 LEU A CA 1
ATOM 986 C C . LEU A 1 119 ? 0.705 -6.579 9.190 1.00 83.19 119 LEU A C 1
ATOM 988 O O . LEU A 1 119 ? -0.224 -7.045 9.843 1.00 83.19 119 LEU A O 1
ATOM 992 N N . THR A 1 120 ? 1.734 -5.949 9.759 1.00 84.81 120 THR A N 1
ATOM 993 C CA . THR A 1 120 ? 1.889 -5.796 11.214 1.00 84.81 120 THR A CA 1
ATOM 994 C C . THR A 1 120 ? 0.785 -4.922 11.822 1.00 84.81 120 THR A C 1
ATOM 996 O O . THR A 1 120 ? 0.198 -5.286 12.841 1.00 84.81 120 THR A O 1
ATOM 999 N N . ILE A 1 121 ? 0.437 -3.799 11.184 1.00 79.44 121 ILE A N 1
ATOM 1000 C CA . ILE A 1 121 ? -0.631 -2.903 11.666 1.00 79.44 121 ILE A CA 1
ATOM 1001 C C . ILE A 1 121 ? -1.987 -3.618 11.642 1.00 79.44 121 ILE A C 1
ATOM 1003 O O . ILE A 1 121 ? -2.732 -3.597 12.627 1.00 79.44 121 ILE A O 1
ATOM 1007 N N . TRP A 1 122 ? -2.301 -4.287 10.531 1.00 79.00 122 TRP A N 1
ATOM 1008 C CA . TRP A 1 122 ? -3.551 -5.033 10.386 1.00 79.00 122 TRP A CA 1
ATOM 1009 C C . TRP A 1 122 ? -3.629 -6.227 11.333 1.00 79.00 122 TRP A C 1
ATOM 1011 O O . TRP A 1 122 ? -4.704 -6.518 11.859 1.00 79.00 122 TRP A O 1
ATOM 1021 N N . TRP A 1 123 ? -2.496 -6.871 11.605 1.00 80.25 123 TRP A N 1
ATOM 1022 C CA . TRP A 1 123 ? -2.395 -7.941 12.588 1.00 80.25 123 TRP A CA 1
ATOM 1023 C C . TRP A 1 123 ? -2.750 -7.463 14.001 1.00 80.25 123 TRP A C 1
ATOM 1025 O O . TRP A 1 123 ? -3.573 -8.078 14.681 1.00 80.25 123 TRP A O 1
ATOM 1035 N N . ILE A 1 124 ? -2.204 -6.322 14.431 1.00 80.25 124 ILE A N 1
ATOM 1036 C CA . ILE A 1 124 ? -2.515 -5.737 15.745 1.00 80.25 124 ILE A CA 1
ATOM 1037 C C . ILE A 1 124 ? -3.992 -5.327 15.820 1.00 80.25 124 ILE A C 1
ATOM 1039 O O . ILE A 1 124 ? -4.665 -5.588 16.822 1.00 80.25 124 ILE A O 1
ATOM 1043 N N . MET A 1 125 ? -4.530 -4.731 14.752 1.00 75.88 125 MET A N 1
ATOM 1044 C CA . MET A 1 125 ? -5.948 -4.363 14.683 1.00 75.88 125 MET A CA 1
ATOM 1045 C C . MET A 1 125 ? -6.872 -5.591 14.723 1.00 75.88 125 MET A C 1
ATOM 1047 O O . MET A 1 125 ? -7.962 -5.537 15.293 1.00 75.88 125 MET A O 1
ATOM 1051 N N . TYR A 1 126 ? -6.433 -6.715 14.153 1.00 77.19 126 TYR A N 1
ATOM 1052 C CA . TYR A 1 126 ? -7.150 -7.984 14.231 1.00 77.19 126 TYR A CA 1
ATOM 1053 C C . TYR A 1 126 ? -7.185 -8.511 15.671 1.00 77.19 126 TYR A C 1
ATOM 1055 O O . TYR A 1 126 ? -8.268 -8.795 16.186 1.00 77.19 126 TYR A O 1
ATOM 1063 N N . MET A 1 127 ? -6.035 -8.548 16.351 1.00 81.75 127 MET A N 1
ATOM 1064 C CA . MET A 1 127 ? -5.926 -9.015 17.742 1.00 81.75 127 MET A CA 1
ATOM 1065 C C . MET A 1 127 ? -6.735 -8.149 18.721 1.00 81.75 127 MET A C 1
ATOM 1067 O O . MET A 1 127 ? -7.361 -8.670 19.640 1.00 81.75 127 MET A O 1
ATOM 1071 N N . THR A 1 128 ? -6.788 -6.833 18.501 1.00 81.00 128 THR A N 1
ATOM 1072 C CA . THR A 1 128 ? -7.523 -5.888 19.366 1.00 81.00 128 THR A CA 1
ATOM 1073 C C . THR A 1 128 ? -9.029 -5.822 19.090 1.00 81.00 128 THR A C 1
ATOM 1075 O O . THR A 1 128 ? -9.758 -5.150 19.817 1.00 81.00 128 THR A O 1
ATOM 1078 N N . SER A 1 129 ? -9.544 -6.530 18.080 1.00 77.31 129 SER A N 1
ATOM 1079 C CA . SER A 1 129 ? -10.970 -6.482 17.717 1.00 77.31 129 SER A CA 1
ATOM 1080 C C . SER A 1 129 ? -11.910 -7.268 18.652 1.00 77.31 129 SER A C 1
ATOM 1082 O O . SER A 1 129 ? -13.130 -7.214 18.461 1.00 77.3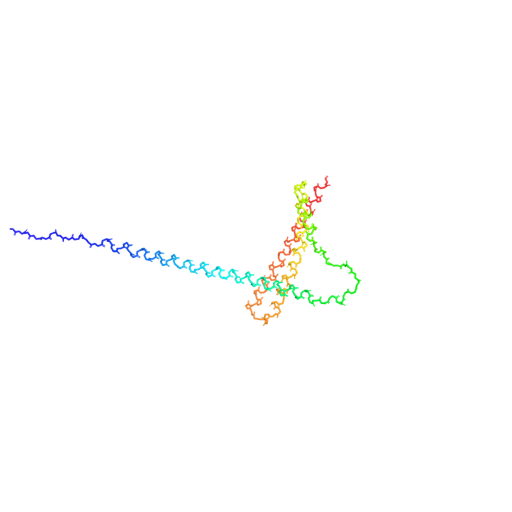1 129 SER A O 1
ATOM 1084 N N . TYR A 1 130 ? -11.363 -7.958 19.668 1.00 77.75 130 TYR A N 1
ATOM 1085 C CA . TYR A 1 130 ? -12.093 -8.695 20.717 1.00 77.75 130 TYR A CA 1
ATOM 1086 C C . TYR A 1 130 ? -13.275 -9.532 20.189 1.00 77.75 130 TYR A C 1
ATOM 1088 O O . TYR A 1 130 ? -14.322 -9.610 20.822 1.00 77.75 130 TYR A O 1
ATOM 1096 N N . TRP A 1 131 ? -13.123 -10.154 19.015 1.00 68.50 131 TRP A N 1
ATOM 1097 C CA . TRP A 1 131 ? -14.123 -11.056 18.423 1.00 68.50 131 TRP A CA 1
ATOM 1098 C C . TRP A 1 131 ? -15.500 -10.446 18.119 1.00 68.50 131 TRP A C 1
ATOM 1100 O O . TRP A 1 131 ? -16.461 -11.175 17.912 1.00 68.50 131 TRP A O 1
ATOM 1110 N N . THR A 1 132 ? -15.611 -9.121 18.008 1.00 79.50 132 THR A N 1
ATOM 1111 C CA . THR A 1 132 ? -16.849 -8.499 17.506 1.00 79.50 132 THR A CA 1
ATOM 1112 C C . THR A 1 132 ? -17.028 -8.811 16.014 1.00 79.50 132 THR A C 1
ATOM 1114 O O . THR A 1 132 ? -16.167 -8.446 15.209 1.00 79.50 132 THR A O 1
ATOM 1117 N N . ASP A 1 133 ? -18.122 -9.492 15.645 1.00 81.94 133 ASP A N 1
ATOM 1118 C CA . ASP A 1 133 ? -18.345 -10.076 14.304 1.00 81.94 133 ASP A CA 1
ATOM 1119 C C . ASP A 1 133 ? -18.157 -9.079 13.147 1.00 81.94 133 ASP A C 1
ATOM 1121 O O . ASP A 1 133 ? -17.577 -9.401 12.104 1.00 81.94 133 ASP A O 1
ATOM 1125 N N . ASP A 1 134 ? -18.570 -7.828 13.348 1.00 81.50 134 ASP A N 1
ATOM 1126 C CA . ASP A 1 134 ? -18.451 -6.782 12.331 1.00 81.50 134 ASP A CA 1
ATOM 1127 C C . ASP A 1 134 ? -16.992 -6.366 12.082 1.00 81.50 134 ASP A C 1
ATOM 1129 O O . ASP A 1 134 ? -16.577 -6.110 10.943 1.00 81.50 134 ASP A O 1
ATOM 1133 N N . LYS A 1 135 ? -16.176 -6.312 13.141 1.00 73.06 135 LYS A N 1
ATOM 1134 C CA . LYS A 1 135 ? -14.776 -5.870 13.057 1.00 73.06 135 LYS A CA 1
ATOM 1135 C C . LYS A 1 135 ? -13.856 -6.999 12.613 1.00 73.06 135 LYS A C 1
ATOM 1137 O O . LYS A 1 135 ? -12.951 -6.756 11.810 1.00 73.06 135 LYS A O 1
ATOM 1142 N N . THR A 1 136 ? -14.111 -8.229 13.058 1.00 78.62 136 THR A N 1
ATOM 1143 C CA . THR A 1 136 ? -13.354 -9.409 12.617 1.00 78.62 136 THR A CA 1
ATOM 1144 C C . THR A 1 136 ? -13.555 -9.674 11.131 1.00 78.62 136 THR A C 1
ATOM 1146 O O . THR A 1 136 ? -12.574 -9.938 10.433 1.00 78.62 136 THR A O 1
ATOM 1149 N N . LYS A 1 137 ? -14.778 -9.537 10.601 1.00 80.69 137 LYS A N 1
ATOM 1150 C CA . LYS A 1 137 ? -15.030 -9.714 9.160 1.00 80.69 137 LYS A CA 1
ATOM 1151 C C . LYS A 1 137 ? -14.288 -8.676 8.314 1.00 80.69 137 LYS A C 1
ATOM 1153 O O . LYS A 1 137 ? -13.683 -9.023 7.299 1.00 80.69 137 LYS A O 1
ATOM 1158 N N . LYS A 1 138 ? -14.265 -7.416 8.762 1.00 76.00 138 LYS A N 1
ATOM 1159 C CA . LYS A 1 138 ? -13.518 -6.347 8.084 1.00 76.00 138 LYS A CA 1
ATOM 1160 C C . LYS A 1 138 ? -12.011 -6.607 8.104 1.00 76.00 138 LYS A C 1
ATOM 1162 O O . LYS A 1 138 ? -11.371 -6.507 7.061 1.00 76.00 138 LYS A O 1
ATOM 1167 N N . ALA A 1 139 ? -11.452 -6.975 9.254 1.00 70.94 139 ALA A N 1
ATOM 1168 C CA . ALA A 1 139 ? -10.025 -7.253 9.381 1.00 70.94 139 ALA A CA 1
ATOM 1169 C C . ALA A 1 139 ? -9.593 -8.480 8.553 1.00 70.94 139 ALA A C 1
ATOM 1171 O O . ALA A 1 139 ? -8.585 -8.410 7.852 1.00 70.94 139 ALA A O 1
ATOM 1172 N N . LYS A 1 140 ? -10.397 -9.555 8.531 1.00 77.25 140 LYS A N 1
ATOM 1173 C CA . LYS A 1 140 ? -10.155 -10.732 7.674 1.00 77.25 140 LYS A CA 1
ATOM 1174 C C . LYS A 1 140 ? -10.092 -10.368 6.194 1.00 77.25 140 LYS A C 1
ATOM 1176 O O . LYS A 1 140 ? -9.166 -10.797 5.513 1.00 77.25 140 LYS A O 1
ATOM 1181 N N . ASN A 1 141 ? -11.027 -9.548 5.710 1.00 80.75 141 ASN A N 1
ATOM 1182 C CA . ASN A 1 141 ? -11.014 -9.112 4.314 1.00 80.75 141 ASN A CA 1
ATOM 1183 C C . ASN A 1 141 ? -9.728 -8.361 3.971 1.00 80.75 141 ASN A C 1
ATOM 1185 O O . ASN A 1 141 ? -9.144 -8.615 2.923 1.00 80.75 141 ASN A O 1
ATOM 1189 N N . VAL A 1 142 ? -9.257 -7.470 4.844 1.00 77.81 142 VAL A N 1
ATOM 1190 C CA . VAL A 1 142 ? -8.042 -6.707 4.541 1.00 77.81 142 VAL A CA 1
ATOM 1191 C C . VAL A 1 142 ? -6.7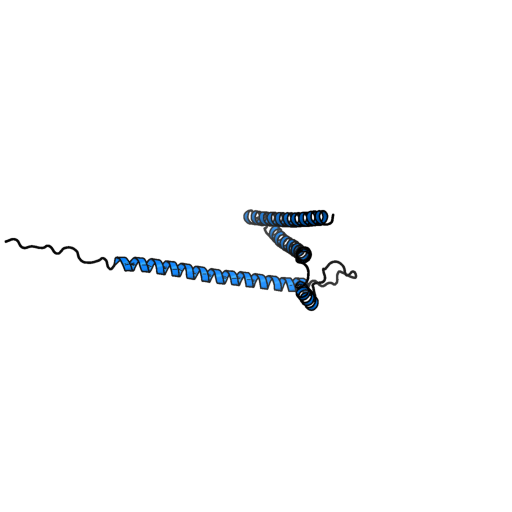83 -7.568 4.589 1.00 77.81 142 VAL A C 1
ATOM 1193 O O . VAL A 1 142 ? -5.929 -7.424 3.717 1.00 77.81 142 VAL A O 1
ATOM 1196 N N . ILE A 1 143 ? -6.695 -8.518 5.522 1.00 79.94 143 ILE A N 1
ATOM 1197 C CA . ILE A 1 143 ? -5.611 -9.511 5.521 1.00 79.94 143 ILE A CA 1
ATOM 1198 C C . ILE A 1 143 ? -5.619 -10.298 4.200 1.00 79.94 143 ILE A C 1
ATOM 1200 O O . ILE A 1 143 ? -4.573 -10.449 3.570 1.00 79.94 143 ILE A O 1
ATOM 1204 N N . LEU A 1 144 ? -6.796 -10.730 3.737 1.00 82.75 144 LEU A N 1
ATOM 1205 C CA . LEU A 1 144 ? -6.940 -11.478 2.488 1.00 82.75 144 LEU A CA 1
ATOM 1206 C C . LEU A 1 144 ? -6.497 -10.656 1.265 1.00 82.75 144 LEU A C 1
ATOM 1208 O O . LEU A 1 144 ? -5.735 -11.152 0.437 1.00 82.75 144 LEU A O 1
ATOM 1212 N N . TYR A 1 145 ? -6.913 -9.387 1.175 1.00 80.69 145 TYR A N 1
ATOM 1213 C CA . TYR A 1 145 ? -6.493 -8.494 0.090 1.00 80.69 145 TYR A CA 1
ATOM 1214 C C . TYR A 1 145 ? -4.982 -8.239 0.101 1.00 80.69 145 TYR A C 1
ATOM 1216 O O . TYR A 1 145 ? -4.363 -8.248 -0.962 1.00 80.69 145 TYR A O 1
ATOM 1224 N N . SER A 1 146 ? -4.375 -8.063 1.277 1.00 77.50 146 SER A N 1
ATOM 1225 C CA . SER A 1 146 ? -2.920 -7.909 1.400 1.00 77.50 146 SER A CA 1
ATOM 1226 C C . SER A 1 146 ? -2.171 -9.146 0.901 1.00 77.50 146 SER A C 1
ATOM 1228 O O . SER A 1 146 ? -1.205 -9.006 0.154 1.00 77.50 146 SER A O 1
ATOM 1230 N N . ILE A 1 147 ? -2.637 -10.354 1.238 1.00 83.69 147 ILE A N 1
ATOM 1231 C CA . ILE A 1 147 ? -2.034 -11.604 0.746 1.00 83.69 147 ILE A CA 1
ATOM 1232 C C . ILE A 1 147 ? -2.141 -11.690 -0.782 1.00 83.69 147 ILE A C 1
ATOM 1234 O O . ILE A 1 147 ? -1.144 -11.985 -1.440 1.00 83.69 147 ILE A O 1
ATOM 1238 N N . ILE A 1 148 ? -3.307 -11.370 -1.358 1.00 86.75 148 ILE A N 1
ATOM 1239 C CA . ILE A 1 148 ? -3.500 -11.344 -2.818 1.00 86.75 148 ILE A CA 1
ATOM 1240 C C . ILE A 1 148 ? -2.473 -10.422 -3.497 1.00 8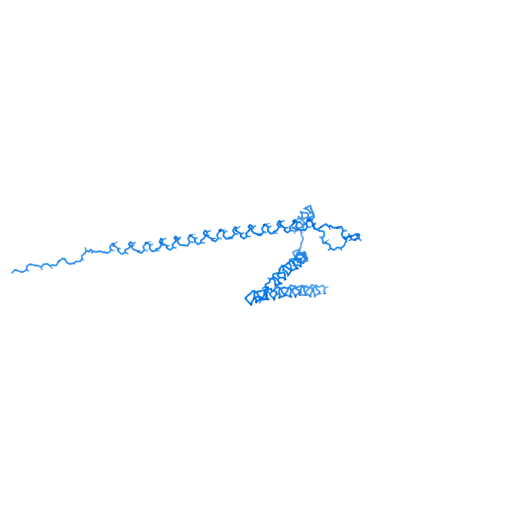6.75 148 ILE A C 1
ATOM 1242 O O . ILE A 1 148 ? -1.854 -10.813 -4.485 1.00 86.75 148 ILE A O 1
ATOM 1246 N N . TRP A 1 149 ? -2.243 -9.225 -2.954 1.00 81.62 149 TRP A N 1
ATOM 1247 C CA . TRP A 1 149 ? -1.289 -8.268 -3.523 1.00 81.62 149 TRP A CA 1
ATOM 1248 C C . TRP A 1 149 ? 0.162 -8.743 -3.446 1.00 81.62 149 TRP A C 1
ATOM 1250 O O . TRP A 1 149 ? 0.934 -8.525 -4.385 1.00 81.62 149 TRP A O 1
ATOM 1260 N N . VAL A 1 150 ? 0.533 -9.424 -2.361 1.00 80.19 150 VAL A N 1
ATOM 1261 C CA . VAL A 1 150 ? 1.860 -10.036 -2.227 1.00 80.19 150 VAL A CA 1
ATOM 1262 C C . VAL A 1 150 ? 2.048 -11.126 -3.283 1.00 80.19 150 VAL A C 1
ATOM 1264 O O . VAL A 1 150 ? 3.057 -11.123 -3.986 1.00 80.19 150 VAL A O 1
ATOM 1267 N N . VAL A 1 151 ? 1.056 -12.002 -3.467 1.00 86.25 151 VAL A N 1
ATOM 1268 C CA . VAL A 1 151 ? 1.100 -13.068 -4.484 1.00 86.25 151 VAL A CA 1
ATOM 1269 C C . VAL A 1 151 ? 1.218 -12.491 -5.898 1.00 86.25 151 VAL A C 1
ATOM 1271 O O . VAL A 1 151 ? 2.050 -12.954 -6.677 1.00 86.25 151 VAL A O 1
ATOM 1274 N N . ILE A 1 152 ? 0.450 -11.444 -6.221 1.00 88.94 152 ILE A N 1
ATOM 1275 C CA . ILE A 1 152 ? 0.532 -10.754 -7.520 1.00 88.94 152 ILE A CA 1
ATOM 1276 C C . ILE A 1 152 ? 1.930 -10.164 -7.742 1.00 88.94 152 ILE A C 1
ATOM 1278 O O . ILE A 1 152 ? 2.484 -10.290 -8.834 1.00 88.94 152 ILE A O 1
ATOM 1282 N N . SER A 1 153 ? 2.521 -9.558 -6.711 1.00 80.69 153 SER A N 1
ATOM 1283 C CA . SER A 1 153 ? 3.858 -8.958 -6.797 1.00 80.69 153 SER A CA 1
ATOM 1284 C C . SER A 1 153 ? 4.937 -10.008 -7.077 1.00 80.69 153 SER A C 1
ATOM 1286 O O . SER A 1 153 ? 5.797 -9.795 -7.931 1.00 80.69 153 SER A O 1
ATOM 1288 N N . ILE A 1 154 ? 4.858 -11.166 -6.413 1.00 82.56 154 ILE A N 1
ATOM 1289 C CA . ILE A 1 154 ? 5.768 -12.296 -6.652 1.00 82.56 154 ILE A CA 1
ATOM 1290 C C . ILE A 1 154 ? 5.583 -12.842 -8.077 1.00 82.56 154 ILE A C 1
ATOM 1292 O O . ILE A 1 154 ? 6.566 -13.083 -8.776 1.00 82.56 154 ILE A O 1
ATOM 1296 N N . GLY A 1 155 ? 4.337 -12.980 -8.541 1.00 87.75 155 GLY A N 1
ATOM 1297 C CA . GLY A 1 155 ? 4.038 -13.446 -9.899 1.00 87.75 155 GLY A CA 1
ATOM 1298 C C . GLY A 1 155 ? 4.572 -12.511 -10.989 1.00 87.75 155 GLY A C 1
ATOM 1299 O O . GLY A 1 155 ? 5.139 -12.974 -11.979 1.00 87.75 155 GLY A O 1
ATOM 1300 N N . ALA A 1 156 ? 4.457 -11.196 -10.789 1.00 84.88 156 ALA A N 1
ATOM 1301 C CA . ALA A 1 156 ? 5.027 -10.206 -11.698 1.00 84.88 156 ALA A CA 1
ATOM 1302 C C . ALA A 1 156 ? 6.559 -10.313 -11.774 1.00 84.88 156 ALA A C 1
ATOM 1304 O O . ALA A 1 156 ? 7.126 -10.216 -12.861 1.00 84.88 156 ALA A O 1
ATOM 1305 N N . PHE A 1 157 ? 7.226 -10.559 -10.643 1.00 77.31 157 PHE A N 1
ATOM 1306 C CA . PHE A 1 157 ? 8.677 -10.735 -10.608 1.00 77.31 157 PHE A CA 1
ATOM 1307 C C . PHE A 1 157 ? 9.128 -11.976 -11.384 1.00 77.31 157 PHE A C 1
ATOM 1309 O O . PHE A 1 157 ? 10.011 -11.880 -12.236 1.00 77.31 157 PHE A O 1
ATOM 1316 N N . ALA A 1 158 ? 8.465 -13.113 -11.155 1.00 87.12 158 ALA A N 1
ATOM 1317 C CA . ALA A 1 158 ? 8.756 -14.354 -11.869 1.00 87.12 158 ALA A CA 1
ATOM 1318 C C . ALA A 1 158 ? 8.605 -14.189 -13.393 1.00 87.12 158 ALA A C 1
ATOM 1320 O O . ALA A 1 158 ? 9.433 -14.681 -14.157 1.00 87.12 158 ALA A O 1
ATOM 1321 N N . LEU A 1 159 ? 7.589 -13.445 -13.849 1.00 86.88 159 LEU A N 1
ATOM 1322 C CA . LEU A 1 159 ? 7.411 -13.138 -15.272 1.00 86.88 159 LEU A CA 1
ATOM 1323 C C . LEU A 1 159 ? 8.572 -12.324 -15.854 1.00 86.88 159 LEU A C 1
ATOM 1325 O O . LEU A 1 159 ? 9.042 -12.640 -16.946 1.00 86.88 159 LEU A O 1
ATOM 1329 N N . VAL A 1 160 ? 9.046 -11.297 -15.142 1.00 82.94 160 VAL A N 1
ATOM 1330 C CA . VAL A 1 160 ? 10.186 -10.479 -15.594 1.00 82.94 160 VAL A CA 1
ATOM 1331 C C . VAL A 1 160 ? 11.447 -11.332 -15.725 1.00 82.94 160 VAL A C 1
ATOM 1333 O O . VAL A 1 160 ? 12.176 -11.199 -16.708 1.00 82.94 160 VAL A O 1
ATOM 1336 N N . GLU A 1 161 ? 11.684 -12.231 -14.773 1.00 82.44 161 GLU A N 1
ATOM 1337 C CA . GLU A 1 161 ? 12.847 -13.119 -14.782 1.00 82.44 161 GLU A CA 1
ATOM 1338 C C . GLU A 1 161 ? 12.809 -14.111 -15.954 1.00 82.44 161 GLU A C 1
ATOM 1340 O O . GLU A 1 161 ? 13.809 -14.279 -16.655 1.00 82.44 161 GLU A O 1
ATOM 1345 N N . ILE A 1 162 ? 11.637 -14.690 -16.238 1.00 88.12 162 ILE A N 1
ATOM 1346 C CA . ILE A 1 162 ? 11.432 -15.574 -17.395 1.00 88.12 162 ILE A CA 1
ATOM 1347 C C . ILE A 1 162 ? 11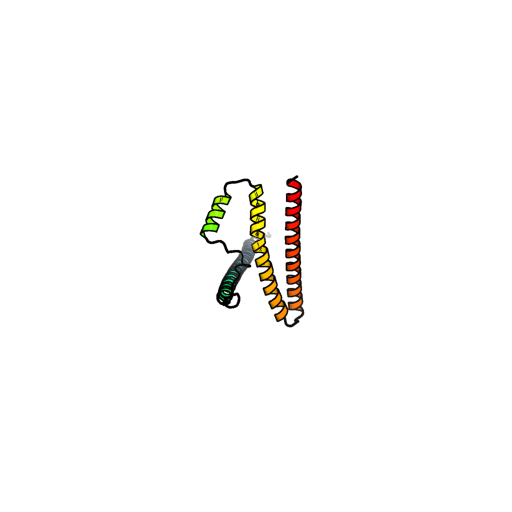.708 -14.828 -18.705 1.00 88.12 162 ILE A C 1
ATOM 1349 O O . ILE A 1 162 ? 12.459 -15.321 -19.546 1.00 88.12 162 ILE A O 1
ATOM 1353 N N . VAL A 1 163 ? 11.140 -13.630 -18.879 1.00 87.06 163 VAL A N 1
ATOM 1354 C CA . VAL A 1 163 ? 11.345 -12.825 -20.097 1.00 87.06 163 VAL A CA 1
ATOM 1355 C C . VAL A 1 163 ? 12.820 -12.462 -20.274 1.00 87.06 163 VAL A C 1
ATOM 1357 O O . VAL A 1 163 ? 13.341 -12.533 -21.387 1.00 87.06 163 VAL A O 1
ATOM 1360 N N . ASN A 1 164 ? 13.509 -12.109 -19.187 1.00 82.12 164 ASN A N 1
ATOM 1361 C CA . ASN A 1 164 ? 14.922 -11.756 -19.240 1.00 82.12 164 ASN A CA 1
ATOM 1362 C C . ASN A 1 164 ? 15.808 -12.957 -19.613 1.00 82.12 164 ASN A C 1
ATOM 1364 O O . ASN A 1 164 ? 16.721 -12.803 -20.419 1.00 82.12 164 ASN A O 1
ATOM 1368 N N . ASN A 1 165 ? 15.510 -14.153 -19.092 1.00 87.31 165 ASN A N 1
ATOM 1369 C CA . ASN A 1 165 ? 16.235 -15.378 -19.450 1.00 87.31 165 ASN A CA 1
ATOM 1370 C C . ASN A 1 165 ? 16.031 -15.790 -20.915 1.00 87.31 165 ASN A C 1
ATOM 1372 O O . ASN A 1 165 ? 16.960 -16.300 -21.532 1.00 87.31 165 ASN A O 1
ATOM 1376 N N . ILE A 1 166 ? 14.844 -15.558 -21.485 1.00 88.62 166 ILE A N 1
ATOM 1377 C CA . ILE A 1 166 ? 14.562 -15.889 -22.892 1.00 88.62 166 ILE A CA 1
ATOM 1378 C C . ILE A 1 166 ? 15.301 -14.944 -23.851 1.00 88.62 166 ILE A C 1
ATOM 1380 O O . ILE A 1 166 ? 15.727 -15.374 -24.914 1.00 88.62 166 ILE A O 1
ATOM 1384 N N . ASN A 1 167 ? 15.468 -13.670 -23.488 1.00 76.69 167 ASN A N 1
ATOM 1385 C CA . ASN A 1 167 ? 16.084 -12.656 -24.353 1.00 76.69 167 ASN A CA 1
ATOM 1386 C C . ASN A 1 167 ? 17.629 -12.673 -24.345 1.00 76.69 167 ASN A C 1
ATOM 1388 O O . ASN A 1 167 ? 18.257 -11.935 -25.100 1.00 76.69 167 ASN A O 1
ATOM 1392 N N . LEU A 1 168 ? 18.249 -13.456 -23.456 1.00 60.66 168 LEU A N 1
ATOM 1393 C CA . LEU A 1 168 ? 19.708 -13.584 -23.329 1.00 60.66 168 LEU A CA 1
ATOM 1394 C C . LEU A 1 168 ? 20.289 -14.787 -24.096 1.00 60.66 168 LEU A C 1
ATOM 1396 O O . LEU A 1 168 ? 21.486 -15.051 -23.975 1.00 60.66 168 LEU A O 1
ATOM 1400 N N . ASN A 1 169 ? 19.465 -15.490 -24.877 1.00 50.03 169 ASN A N 1
ATOM 1401 C CA . ASN A 1 169 ? 19.855 -16.598 -25.752 1.00 50.03 169 ASN A CA 1
ATOM 1402 C C . ASN A 1 169 ? 19.593 -16.235 -27.218 1.00 50.03 169 ASN A C 1
ATOM 1404 O O . ASN A 1 169 ? 20.446 -16.571 -28.066 1.00 50.03 169 ASN A O 1
#

Radius of gyration: 32.16 Å; chains: 1; bounding box: 107×64×51 Å

Organism: NCBI:txid1234023

Foldseek 3Di:
DDDDDDDDDDDDPVPVVVVVVVVVVVVVVVVVVVVVVVVVVVVVVVVVVVVVVVVVVVVVVPPPPPPDPDDPDDDDPDDDPVRVVVVVVVLPDDDPVVNVVVCLVVVVVVVVVVLVVVLVVLVVQCVPPVPPPVSNVVSVVVNVVSVVVVVVSVVVVVVVVVVVVVVVD